Protein AF-A0AAP0QX97-F1 (afdb_monomer)

Structure (mmCIF, N/CA/C/O backbone):
data_AF-A0AAP0QX97-F1
#
_entry.id   AF-A0AAP0QX97-F1
#
loop_
_atom_site.group_PDB
_atom_site.id
_atom_site.type_symbol
_atom_site.label_atom_id
_atom_site.label_alt_id
_atom_site.label_comp_id
_atom_site.label_asym_id
_atom_site.label_entity_id
_atom_site.label_seq_id
_atom_site.pdbx_PDB_ins_code
_atom_site.Cartn_x
_atom_site.Cartn_y
_atom_site.Cartn_z
_atom_site.occupancy
_atom_site.B_iso_or_equiv
_atom_site.auth_seq_id
_atom_site.auth_comp_id
_atom_site.auth_asym_id
_atom_site.auth_atom_id
_atom_site.pdbx_PDB_model_num
ATOM 1 N N . MET A 1 1 ? -1.422 -2.776 13.496 1.00 77.94 1 MET A N 1
ATOM 2 C CA . MET A 1 1 ? -1.171 -1.885 12.350 1.00 77.94 1 MET A CA 1
ATOM 3 C C . MET A 1 1 ? 0.073 -2.269 11.550 1.00 77.94 1 MET A C 1
ATOM 5 O O . MET A 1 1 ? -0.100 -2.772 10.455 1.00 77.94 1 MET A O 1
ATOM 9 N N . LEU A 1 2 ? 1.299 -2.130 12.073 1.00 84.38 2 LEU A N 1
ATOM 10 C CA . LEU A 1 2 ? 2.512 -2.543 11.335 1.00 84.38 2 LEU A CA 1
ATOM 11 C C . LEU A 1 2 ? 2.489 -4.022 10.926 1.00 84.38 2 LEU A C 1
ATOM 13 O O . LEU A 1 2 ? 2.810 -4.343 9.792 1.00 84.38 2 LEU A O 1
ATOM 17 N N . ALA A 1 3 ? 2.007 -4.905 11.806 1.00 89.81 3 ALA A N 1
ATOM 18 C CA . ALA A 1 3 ? 1.824 -6.321 11.483 1.00 89.81 3 ALA A CA 1
ATOM 19 C C . ALA A 1 3 ? 0.894 -6.553 10.273 1.00 89.81 3 ALA A C 1
ATOM 21 O O . ALA A 1 3 ? 1.186 -7.403 9.438 1.00 89.81 3 ALA A O 1
ATOM 22 N N . LEU A 1 4 ? -0.181 -5.760 10.151 1.00 91.81 4 LEU A N 1
ATOM 23 C CA . LEU A 1 4 ? -1.089 -5.807 8.999 1.00 91.81 4 LEU A CA 1
ATOM 24 C C . LEU A 1 4 ? -0.334 -5.436 7.720 1.00 91.81 4 LEU A C 1
ATOM 26 O O . LEU A 1 4 ? -0.361 -6.175 6.743 1.00 91.81 4 LEU A O 1
ATOM 30 N N . ILE A 1 5 ? 0.383 -4.311 7.752 1.00 93.25 5 ILE A N 1
ATOM 31 C CA . ILE A 1 5 ? 1.137 -3.808 6.603 1.00 93.25 5 ILE A CA 1
ATOM 32 C C . ILE A 1 5 ? 2.251 -4.780 6.202 1.00 93.25 5 ILE A C 1
ATOM 34 O O . ILE A 1 5 ? 2.365 -5.102 5.029 1.00 93.25 5 ILE A O 1
ATOM 38 N N . HIS A 1 6 ? 3.015 -5.339 7.142 1.00 94.44 6 HIS A N 1
ATOM 39 C CA . HIS A 1 6 ? 4.033 -6.347 6.826 1.00 94.44 6 HIS A CA 1
ATOM 40 C C . HIS A 1 6 ? 3.437 -7.592 6.154 1.00 94.44 6 HIS A C 1
ATOM 42 O O . HIS A 1 6 ? 3.999 -8.090 5.180 1.00 94.44 6 HIS A O 1
ATOM 48 N N . GLY A 1 7 ? 2.278 -8.068 6.623 1.00 95.81 7 GLY A N 1
ATOM 49 C CA . GLY A 1 7 ? 1.572 -9.188 5.994 1.00 95.81 7 GLY A CA 1
ATOM 50 C C . GLY A 1 7 ? 1.021 -8.867 4.600 1.00 95.81 7 GLY A C 1
ATOM 51 O O . GLY A 1 7 ? 0.807 -9.770 3.793 1.00 95.81 7 GLY A O 1
ATOM 52 N N . LEU A 1 8 ? 0.778 -7.591 4.297 1.00 96.31 8 LEU A N 1
ATOM 53 C CA . LEU A 1 8 ? 0.417 -7.129 2.957 1.00 96.31 8 LEU A CA 1
ATOM 54 C C . LEU A 1 8 ? 1.640 -7.056 2.038 1.00 96.31 8 LEU A C 1
ATOM 56 O O . LEU A 1 8 ? 1.578 -7.520 0.900 1.00 96.31 8 LEU A O 1
ATOM 60 N N . ILE A 1 9 ? 2.754 -6.527 2.548 1.00 96.38 9 ILE A N 1
ATOM 61 C CA . ILE A 1 9 ? 4.025 -6.399 1.823 1.00 96.38 9 ILE A CA 1
ATOM 62 C C . ILE A 1 9 ? 4.569 -7.762 1.400 1.00 96.38 9 ILE A C 1
ATOM 64 O O . ILE A 1 9 ? 5.104 -7.877 0.307 1.00 96.38 9 ILE A O 1
ATOM 68 N N . SER A 1 10 ? 4.388 -8.809 2.207 1.00 96.88 10 SER A N 1
ATOM 69 C CA . SER A 1 10 ? 4.820 -10.160 1.832 1.00 96.88 10 SER A CA 1
ATOM 70 C C . SER A 1 10 ? 3.961 -10.818 0.746 1.00 96.88 10 SER A C 1
ATOM 72 O O . SER A 1 10 ? 4.380 -11.821 0.178 1.00 96.88 10 SER A O 1
ATOM 74 N N . ARG A 1 11 ? 2.764 -10.289 0.453 1.00 97.44 11 ARG A N 1
ATOM 75 C CA . ARG A 1 11 ? 1.821 -10.874 -0.517 1.00 97.44 11 ARG A CA 1
ATOM 76 C C . ARG A 1 11 ? 1.747 -10.103 -1.820 1.00 97.44 11 ARG A C 1
ATOM 78 O O . ARG A 1 11 ? 1.789 -10.714 -2.881 1.00 97.44 11 ARG A O 1
ATOM 85 N N . ALA A 1 12 ? 1.625 -8.779 -1.748 1.00 96.69 12 ALA A N 1
ATOM 86 C CA . ALA A 1 12 ? 1.395 -7.943 -2.922 1.00 96.69 12 ALA A CA 1
ATOM 87 C C . ALA A 1 12 ? 2.410 -8.140 -4.062 1.00 96.69 12 ALA A C 1
ATOM 89 O O . ALA A 1 12 ? 1.958 -8.218 -5.197 1.00 96.69 12 ALA A O 1
ATOM 90 N N . PRO A 1 13 ? 3.727 -8.314 -3.823 1.00 97.81 13 PRO A N 1
ATOM 91 C CA . PRO A 1 13 ? 4.699 -8.562 -4.892 1.00 97.81 13 PRO A CA 1
ATOM 92 C C . PRO A 1 13 ? 4.430 -9.807 -5.746 1.00 97.81 13 PRO A C 1
ATOM 94 O O . PRO A 1 13 ? 5.010 -9.937 -6.824 1.00 97.81 13 PRO A O 1
ATOM 97 N N . TYR A 1 14 ? 3.600 -10.728 -5.251 1.00 96.06 14 TYR A N 1
ATOM 98 C CA . TYR A 1 14 ? 3.329 -12.030 -5.853 1.00 96.06 14 TYR A CA 1
ATOM 99 C C . TYR A 1 14 ? 1.880 -12.178 -6.338 1.00 96.06 14 TYR A C 1
ATOM 101 O O . TYR A 1 14 ? 1.485 -13.271 -6.737 1.00 96.06 14 TYR A O 1
ATOM 109 N N . THR A 1 15 ? 1.070 -11.113 -6.294 1.00 93.88 15 THR A N 1
ATOM 110 C CA . THR A 1 15 ? -0.274 -11.116 -6.890 1.00 93.88 15 THR A CA 1
ATOM 111 C C . THR A 1 15 ? -0.224 -10.615 -8.333 1.00 93.88 15 THR A C 1
ATOM 113 O O . THR A 1 15 ? 0.576 -9.742 -8.661 1.00 93.88 15 THR A O 1
ATOM 116 N N . ASP A 1 16 ? -1.131 -11.098 -9.189 1.00 91.88 16 ASP A N 1
ATOM 117 C CA . ASP A 1 16 ? -1.209 -10.692 -10.608 1.00 91.88 16 ASP A CA 1
ATOM 118 C C . ASP A 1 16 ? -1.371 -9.175 -10.802 1.00 91.88 16 ASP A C 1
ATOM 120 O O . ASP A 1 16 ? -0.974 -8.597 -11.814 1.00 91.88 16 ASP A O 1
ATOM 124 N N . LEU A 1 17 ? -1.996 -8.518 -9.825 1.00 91.44 17 LEU A N 1
ATOM 125 C CA . LEU A 1 17 ? -2.297 -7.091 -9.850 1.00 91.44 17 LEU A CA 1
ATOM 126 C C . LEU A 1 17 ? -1.333 -6.26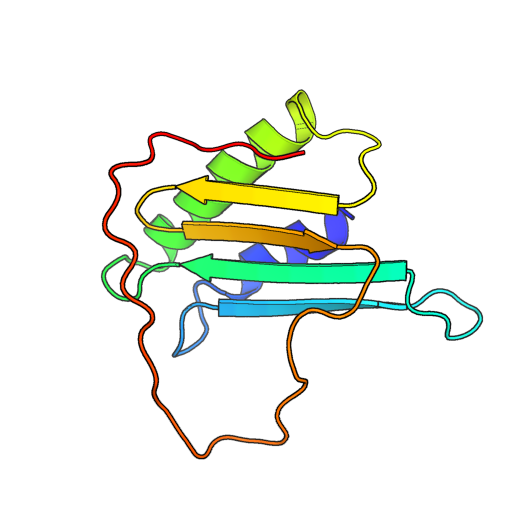1 -8.986 1.00 91.44 17 LEU A C 1
ATOM 128 O O . LEU A 1 17 ? -1.523 -5.052 -8.867 1.00 91.44 17 LEU A O 1
ATOM 132 N N . MET A 1 18 ? -0.319 -6.895 -8.390 1.00 94.75 18 MET A N 1
ATOM 133 C CA . MET A 1 18 ? 0.674 -6.285 -7.502 1.00 94.75 18 MET A CA 1
ATOM 134 C C . MET A 1 18 ? 0.079 -5.412 -6.384 1.00 94.75 18 MET A C 1
ATOM 136 O O . MET A 1 18 ? 0.640 -4.389 -5.984 1.00 94.75 18 MET A O 1
ATOM 140 N N . PHE A 1 19 ? -1.085 -5.811 -5.870 1.00 95.81 19 PHE A N 1
ATOM 141 C CA . PHE A 1 19 ? -1.762 -5.170 -4.746 1.00 95.81 19 PHE A CA 1
ATOM 142 C C . PHE A 1 19 ? -2.247 -6.217 -3.745 1.00 95.81 19 PHE A C 1
ATOM 144 O O . PHE A 1 19 ? -2.443 -7.388 -4.084 1.00 95.81 19 PHE A O 1
ATOM 151 N N . ALA A 1 20 ? -2.456 -5.781 -2.508 1.00 95.88 20 ALA A N 1
ATOM 152 C CA . ALA A 1 20 ? -3.115 -6.572 -1.484 1.00 95.88 20 ALA A CA 1
ATOM 153 C C . ALA A 1 20 ? -3.908 -5.661 -0.544 1.00 95.88 20 ALA A C 1
ATOM 155 O O . ALA A 1 20 ? -3.534 -4.510 -0.301 1.00 95.88 20 ALA A O 1
ATOM 156 N N . THR A 1 21 ? -4.986 -6.207 0.011 1.00 95.00 21 THR A N 1
ATOM 157 C CA . THR A 1 21 ? -5.780 -5.579 1.068 1.00 95.00 21 THR A CA 1
ATOM 158 C C . THR A 1 21 ? -6.004 -6.559 2.207 1.00 95.00 21 THR A C 1
ATOM 160 O O . THR A 1 21 ? -5.936 -7.778 2.018 1.00 95.00 21 THR A O 1
ATOM 163 N N . ASP A 1 22 ? -6.168 -6.014 3.408 1.00 93.50 22 ASP A N 1
ATOM 164 C CA . ASP A 1 22 ? -6.460 -6.777 4.616 1.00 93.50 22 ASP A CA 1
ATOM 165 C C . ASP A 1 22 ? -7.021 -5.843 5.693 1.00 93.50 22 ASP A C 1
ATOM 167 O O . ASP A 1 22 ? -6.945 -4.612 5.581 1.00 93.50 22 ASP A 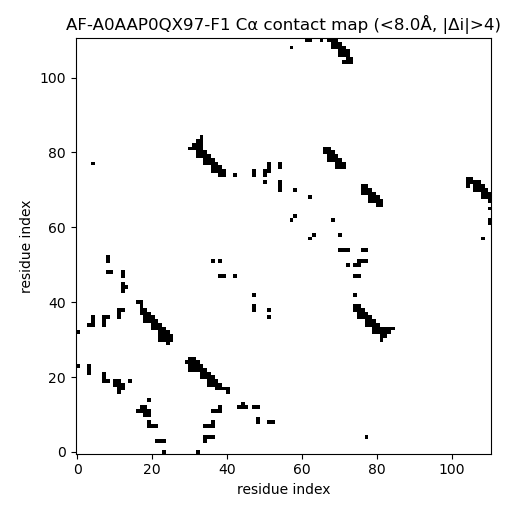O 1
ATOM 171 N N . GLU A 1 23 ? -7.579 -6.419 6.745 1.00 91.62 23 GLU A N 1
ATOM 172 C CA . GLU A 1 23 ? -8.261 -5.703 7.811 1.00 91.62 23 GLU A CA 1
ATOM 173 C C . GLU A 1 23 ? -7.933 -6.277 9.191 1.00 91.62 23 GLU A C 1
ATOM 175 O O . GLU A 1 23 ? -7.699 -7.468 9.374 1.00 91.62 23 GLU A O 1
ATOM 180 N N . ILE A 1 24 ? -7.927 -5.407 10.197 1.00 89.12 24 ILE A N 1
ATOM 181 C CA . ILE A 1 24 ? -7.795 -5.803 11.596 1.00 89.12 24 ILE A CA 1
ATOM 182 C C . ILE A 1 24 ? -9.201 -5.917 12.170 1.00 89.12 24 ILE A C 1
ATOM 184 O O . ILE A 1 24 ? -9.872 -4.907 12.390 1.00 89.12 24 ILE A O 1
ATOM 188 N N . VAL A 1 25 ? -9.620 -7.148 12.451 1.00 85.50 25 VAL A N 1
ATOM 189 C CA . VAL A 1 25 ? -10.856 -7.453 13.177 1.00 85.50 25 VAL A CA 1
ATOM 190 C C . VAL A 1 25 ? -10.498 -7.725 14.636 1.00 85.50 25 VAL A C 1
ATOM 192 O O . VAL A 1 25 ? -9.648 -8.565 14.928 1.00 85.50 25 VAL A O 1
ATOM 195 N N . GLY A 1 26 ? -11.101 -6.988 15.566 1.00 79.75 26 GLY A N 1
ATOM 196 C CA . GLY A 1 26 ? -10.910 -7.232 16.993 1.00 79.75 26 GLY A CA 1
ATOM 197 C C . GLY A 1 26 ? -11.758 -8.397 17.498 1.00 79.75 26 GLY A C 1
ATOM 198 O O . GLY A 1 26 ? -12.656 -8.884 16.820 1.00 79.75 26 GLY A O 1
ATOM 199 N N . VAL A 1 27 ? -11.494 -8.818 18.735 1.00 77.00 27 VAL A N 1
ATOM 200 C CA . VAL A 1 27 ? -12.056 -10.041 19.346 1.00 77.00 27 VAL A CA 1
ATOM 201 C C . VAL A 1 27 ? -13.593 -10.046 19.404 1.00 77.00 27 VAL A C 1
ATOM 203 O O . VAL A 1 27 ? -14.210 -11.103 19.379 1.00 77.00 27 VAL A O 1
ATOM 206 N N . ASN A 1 28 ? -14.213 -8.862 19.415 1.00 82.88 28 ASN A N 1
ATOM 207 C CA . ASN A 1 28 ? -15.670 -8.685 19.437 1.00 82.88 28 ASN A CA 1
ATOM 208 C C . ASN A 1 28 ? -16.302 -8.596 18.032 1.00 82.88 28 ASN A C 1
ATOM 210 O O . ASN A 1 28 ? -17.480 -8.280 17.918 1.00 82.88 28 ASN A O 1
ATOM 214 N N . GLY A 1 29 ? -15.527 -8.803 16.962 1.00 71.75 29 GLY A N 1
ATOM 215 C CA . GLY A 1 29 ? -15.995 -8.686 15.577 1.00 71.75 29 GLY A CA 1
ATOM 216 C C . GLY A 1 29 ? -15.996 -7.263 15.007 1.00 71.75 29 GLY A C 1
ATOM 217 O O . GLY A 1 29 ? -16.286 -7.083 13.829 1.00 71.75 29 GLY A O 1
ATOM 218 N N . ASN A 1 30 ? -15.637 -6.246 15.794 1.00 75.31 30 ASN A N 1
ATOM 219 C CA . ASN A 1 30 ? -15.477 -4.882 15.287 1.00 75.31 30 ASN A CA 1
ATOM 220 C C . ASN A 1 30 ? -14.220 -4.785 14.397 1.00 75.31 30 ASN A C 1
ATOM 222 O O . ASN A 1 30 ? -13.137 -5.181 14.831 1.00 75.31 30 ASN A O 1
ATOM 226 N N . GLN A 1 31 ? -14.330 -4.225 13.185 1.00 77.06 31 GLN A N 1
ATOM 227 C CA . GLN A 1 31 ? -13.151 -3.784 12.423 1.00 77.06 31 GLN A CA 1
ATOM 228 C C . GLN A 1 31 ? -12.542 -2.537 13.072 1.00 77.06 31 GLN A C 1
ATOM 230 O O . GLN A 1 31 ? -13.253 -1.594 13.415 1.00 77.06 31 GLN A O 1
ATOM 235 N N . TYR A 1 32 ? -11.215 -2.525 13.181 1.00 83.44 32 TYR A N 1
ATOM 236 C CA . TYR A 1 32 ? -10.438 -1.421 13.753 1.00 83.44 32 TYR A CA 1
ATOM 237 C C . TYR A 1 32 ? -9.372 -0.870 12.802 1.00 83.44 32 TYR A C 1
ATOM 239 O O . TYR A 1 32 ? -8.663 0.067 13.155 1.00 83.44 32 TYR A O 1
ATOM 247 N N . GLY A 1 33 ? -9.222 -1.446 11.611 1.00 90.31 33 GLY A N 1
ATOM 248 C CA . GLY A 1 33 ? -8.261 -0.944 10.642 1.00 90.31 33 GLY A CA 1
ATOM 249 C C . GLY A 1 33 ? -8.356 -1.651 9.307 1.00 90.31 33 GLY A C 1
ATOM 250 O O . GLY A 1 33 ? -8.600 -2.852 9.253 1.00 90.31 33 GLY A O 1
ATOM 251 N N . TYR A 1 34 ? -8.110 -0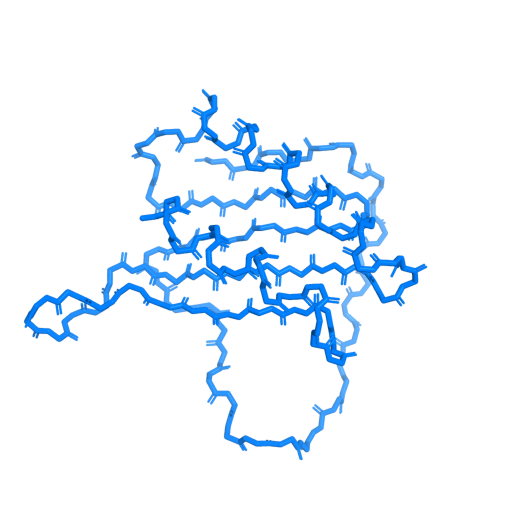.900 8.246 1.00 92.44 34 TYR A N 1
ATOM 252 C CA . TYR A 1 34 ? -8.089 -1.360 6.868 1.00 92.44 34 TYR A CA 1
ATOM 253 C C . TYR A 1 34 ? -6.734 -0.992 6.280 1.00 92.44 34 TYR A C 1
ATOM 255 O O . TYR A 1 34 ? -6.292 0.146 6.414 1.00 92.44 34 TYR A O 1
ATOM 263 N N . GLY A 1 35 ? -6.059 -1.949 5.652 1.00 93.88 35 GLY A N 1
ATOM 264 C CA . GLY A 1 35 ? -4.766 -1.762 5.007 1.00 93.88 35 GLY A CA 1
ATOM 265 C C . GLY A 1 35 ? -4.841 -2.062 3.517 1.00 93.88 35 GLY A C 1
ATOM 266 O O . GLY A 1 35 ? -5.500 -3.014 3.100 1.00 93.88 35 GLY A O 1
ATOM 267 N N . LEU A 1 36 ? -4.134 -1.259 2.728 1.00 94.88 36 LEU A N 1
ATOM 268 C CA . LEU A 1 36 ? -3.889 -1.480 1.309 1.00 94.88 36 LEU A CA 1
ATOM 269 C C . LEU A 1 36 ? -2.418 -1.207 1.007 1.00 94.88 36 LEU A C 1
ATOM 271 O O . LEU A 1 36 ? -1.872 -0.182 1.421 1.00 94.88 36 LEU A O 1
ATOM 275 N N . VAL A 1 37 ? -1.809 -2.095 0.228 1.00 96.38 37 VAL A N 1
ATOM 276 C CA . VAL A 1 37 ? -0.529 -1.845 -0.441 1.00 96.38 37 VAL A CA 1
ATOM 277 C C . VAL A 1 37 ? -0.700 -2.078 -1.932 1.00 96.38 37 VAL A C 1
ATOM 279 O O . VAL A 1 37 ? -1.468 -2.950 -2.347 1.00 96.38 37 VAL A O 1
ATOM 282 N N . GLN A 1 38 ? 0.020 -1.313 -2.738 1.00 97.00 38 GLN A N 1
ATOM 283 C CA . GLN A 1 38 ? 0.023 -1.487 -4.183 1.00 97.00 38 GLN A CA 1
ATOM 284 C C . GLN A 1 38 ? 1.371 -1.069 -4.750 1.00 97.00 38 GLN A C 1
ATOM 286 O O . GLN A 1 38 ? 1.932 -0.065 -4.315 1.00 97.00 38 GLN A O 1
ATOM 291 N N . CYS A 1 39 ? 1.849 -1.821 -5.731 1.00 97.00 39 CYS A N 1
ATOM 292 C CA . CYS A 1 39 ? 2.983 -1.481 -6.573 1.00 97.00 39 CYS A CA 1
ATOM 293 C C . CYS A 1 39 ? 2.518 -1.217 -8.008 1.00 97.00 39 CYS A C 1
ATOM 295 O O . CYS A 1 39 ? 1.467 -1.702 -8.437 1.00 97.00 39 CYS A O 1
ATOM 297 N N . SER A 1 40 ? 3.308 -0.456 -8.758 1.00 94.62 40 SER A N 1
ATOM 298 C CA . SER A 1 40 ? 3.161 -0.383 -10.209 1.00 94.62 40 SER A CA 1
ATOM 299 C C . SER A 1 40 ? 3.511 -1.742 -10.828 1.00 94.62 40 SER A C 1
ATOM 301 O O . SER A 1 40 ? 4.331 -2.481 -10.291 1.00 94.62 40 SER A O 1
ATOM 303 N N . ARG A 1 41 ? 2.859 -2.111 -11.935 1.00 95.00 41 ARG A N 1
ATOM 304 C CA . ARG A 1 41 ? 3.008 -3.450 -12.546 1.00 95.00 41 ARG A CA 1
ATOM 305 C C . ARG A 1 41 ? 4.237 -3.595 -13.450 1.00 95.00 41 ARG A C 1
ATOM 307 O O . ARG A 1 41 ? 4.457 -4.653 -14.026 1.00 95.00 41 ARG A O 1
ATOM 314 N N . ASP A 1 42 ? 5.005 -2.527 -13.605 1.00 95.06 42 ASP A N 1
ATOM 315 C CA . ASP A 1 42 ? 6.210 -2.428 -14.428 1.00 95.06 42 ASP A CA 1
ATOM 316 C C . ASP A 1 42 ? 7.508 -2.716 -13.649 1.00 95.06 42 ASP A C 1
ATOM 318 O O . ASP A 1 42 ? 8.590 -2.678 -14.232 1.00 95.06 42 ASP A O 1
ATOM 322 N N . ILE A 1 43 ? 7.422 -3.037 -12.351 1.00 96.00 43 ILE A N 1
ATOM 323 C CA . ILE A 1 43 ? 8.576 -3.388 -11.507 1.00 96.00 43 ILE A CA 1
ATOM 324 C C . ILE A 1 43 ? 8.571 -4.872 -11.115 1.00 96.00 43 ILE A C 1
ATOM 326 O O . ILE A 1 43 ? 7.538 -5.536 -11.124 1.00 96.00 43 ILE A O 1
ATOM 330 N N . SER A 1 44 ? 9.736 -5.402 -10.732 1.00 97.94 44 SER A N 1
ATOM 331 C CA . SER A 1 44 ? 9.854 -6.779 -10.233 1.00 97.94 44 SER A CA 1
ATOM 332 C C . SER A 1 44 ? 9.250 -6.947 -8.834 1.00 97.94 44 SER A C 1
ATOM 334 O O . SER A 1 44 ? 9.095 -5.977 -8.088 1.00 97.94 44 SER A O 1
ATOM 336 N N . SER A 1 45 ? 8.981 -8.192 -8.428 1.00 97.62 45 SER A N 1
ATOM 337 C CA . SER A 1 45 ? 8.551 -8.514 -7.059 1.00 97.62 45 SER A CA 1
ATOM 338 C C . SER A 1 45 ? 9.547 -8.012 -6.002 1.00 97.62 45 SER A C 1
ATOM 340 O O . SER A 1 45 ? 9.145 -7.460 -4.977 1.00 97.62 45 SER A O 1
ATOM 342 N N . ASP A 1 46 ? 10.849 -8.113 -6.274 1.00 97.81 46 ASP A N 1
ATOM 343 C CA . ASP A 1 46 ? 11.886 -7.573 -5.387 1.00 97.81 46 ASP A CA 1
ATOM 344 C C . ASP A 1 46 ? 11.858 -6.042 -5.356 1.00 97.81 46 ASP A C 1
ATOM 346 O O . ASP A 1 46 ? 11.934 -5.436 -4.287 1.00 97.81 46 ASP A O 1
ATOM 350 N N . GLY A 1 47 ? 11.678 -5.398 -6.515 1.00 97.56 47 GLY A N 1
ATOM 351 C CA . GLY A 1 47 ? 11.499 -3.949 -6.606 1.00 97.56 47 GLY A CA 1
ATOM 352 C C . GLY A 1 47 ? 10.290 -3.468 -5.800 1.00 97.56 47 GLY A C 1
ATOM 353 O O . GLY A 1 47 ? 10.384 -2.483 -5.068 1.00 97.56 47 GLY A O 1
ATOM 354 N N . CYS A 1 48 ? 9.181 -4.204 -5.867 1.00 97.56 48 CYS A N 1
ATOM 355 C CA . CYS A 1 48 ? 7.974 -3.933 -5.094 1.00 97.56 48 CYS A CA 1
ATOM 356 C C . CYS A 1 48 ? 8.211 -4.090 -3.587 1.00 97.56 48 CYS A C 1
ATOM 358 O O . CYS A 1 48 ? 7.880 -3.189 -2.814 1.00 97.56 48 CYS A O 1
ATOM 360 N N . SER A 1 49 ? 8.855 -5.186 -3.177 1.00 97.12 49 SER A N 1
ATOM 361 C CA . SER A 1 49 ? 9.192 -5.453 -1.772 1.00 97.12 49 SER A CA 1
ATOM 362 C C . SER A 1 49 ? 10.085 -4.356 -1.192 1.00 97.12 49 SER A C 1
ATOM 364 O O . SER A 1 49 ? 9.819 -3.847 -0.103 1.00 97.12 49 SER A O 1
ATOM 366 N N . ASN A 1 50 ? 11.098 -3.930 -1.951 1.00 96.62 50 ASN A N 1
ATOM 367 C CA . ASN A 1 50 ? 12.010 -2.859 -1.557 1.00 96.62 50 ASN A CA 1
ATOM 368 C C . ASN A 1 50 ? 11.301 -1.503 -1.462 1.00 96.62 50 ASN A C 1
ATOM 370 O O . ASN A 1 50 ? 11.494 -0.780 -0.486 1.00 96.62 50 ASN A O 1
ATOM 374 N N . CYS A 1 51 ? 10.455 -1.168 -2.440 1.00 95.56 51 CYS A N 1
ATOM 375 C CA . CYS A 1 51 ? 9.705 0.086 -2.440 1.00 95.56 51 CYS A CA 1
ATOM 376 C C . CYS A 1 51 ? 8.779 0.177 -1.216 1.00 95.56 51 CYS A C 1
ATOM 378 O O . CYS A 1 51 ? 8.842 1.140 -0.450 1.00 95.56 51 CYS A O 1
ATOM 380 N N . LEU A 1 52 ? 7.966 -0.858 -0.979 1.00 95.75 52 LEU A N 1
ATOM 381 C CA . LEU A 1 52 ? 7.039 -0.894 0.153 1.00 95.75 52 LEU A CA 1
ATOM 382 C C . LEU A 1 52 ? 7.769 -0.956 1.507 1.00 95.75 52 LEU A C 1
ATOM 384 O O . LEU A 1 52 ? 7.336 -0.329 2.478 1.00 95.75 52 LEU A O 1
ATOM 388 N N . GLY A 1 53 ? 8.892 -1.677 1.581 1.00 94.69 53 GLY A N 1
ATOM 389 C CA . GLY A 1 53 ? 9.751 -1.711 2.765 1.00 94.69 53 GLY A CA 1
ATOM 390 C C . GLY A 1 53 ? 10.314 -0.330 3.114 1.00 94.69 53 GLY A C 1
ATOM 391 O O . GLY A 1 53 ? 10.264 0.076 4.274 1.00 94.69 53 GLY A O 1
ATOM 392 N N . GLY A 1 54 ? 10.755 0.432 2.107 1.00 92.25 54 GLY A N 1
ATOM 393 C CA . GLY A 1 54 ? 11.210 1.814 2.275 1.00 92.25 54 GLY A CA 1
ATOM 394 C C . GLY A 1 54 ? 10.136 2.719 2.881 1.00 92.25 54 GLY A C 1
ATOM 395 O O . GLY A 1 54 ? 10.384 3.372 3.892 1.00 92.25 54 GLY A O 1
ATOM 396 N N . LEU A 1 55 ? 8.914 2.678 2.339 1.00 91.19 55 LEU A N 1
ATOM 397 C CA . LEU A 1 55 ? 7.787 3.455 2.869 1.00 91.19 55 LEU A CA 1
ATOM 398 C C . LEU A 1 55 ? 7.413 3.056 4.309 1.00 91.19 55 LEU A C 1
ATOM 400 O O . LEU A 1 55 ? 6.983 3.893 5.102 1.00 91.19 55 LEU A O 1
ATOM 404 N N . THR A 1 56 ? 7.589 1.782 4.669 1.00 90.19 56 THR A N 1
ATOM 405 C CA . THR A 1 56 ? 7.306 1.288 6.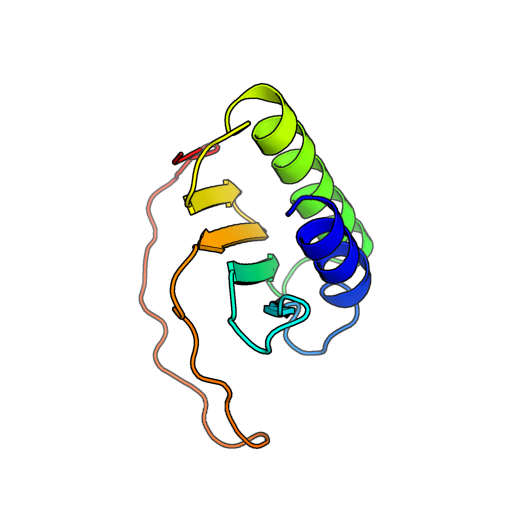027 1.00 90.19 56 THR A CA 1
ATOM 406 C C . THR A 1 56 ? 8.258 1.875 7.067 1.00 90.19 56 THR A C 1
ATOM 408 O O . THR A 1 56 ? 7.816 2.208 8.168 1.00 90.19 56 THR A O 1
ATOM 411 N N . ASN A 1 57 ? 9.530 2.080 6.715 1.00 87.31 57 ASN A N 1
ATOM 412 C CA . ASN A 1 57 ? 10.481 2.763 7.593 1.00 87.31 57 ASN A CA 1
ATOM 413 C C . ASN A 1 57 ? 10.019 4.199 7.892 1.00 87.31 57 ASN A C 1
ATOM 415 O O . ASN A 1 57 ? 9.950 4.583 9.061 1.00 87.31 57 ASN A O 1
ATOM 419 N N . ASP A 1 58 ? 9.587 4.949 6.875 1.00 84.38 58 ASP A N 1
ATOM 420 C CA . ASP A 1 58 ? 9.067 6.312 7.050 1.00 84.38 58 ASP A CA 1
ATOM 421 C C . ASP A 1 58 ? 7.828 6.332 7.963 1.00 84.38 58 ASP A C 1
ATOM 423 O O . ASP A 1 58 ? 7.737 7.138 8.891 1.00 84.38 58 ASP A O 1
ATOM 427 N N . ILE A 1 59 ? 6.898 5.389 7.785 1.00 83.88 59 ILE A N 1
ATOM 428 C CA . ILE A 1 59 ? 5.720 5.248 8.658 1.00 83.88 59 ILE A CA 1
ATOM 429 C C . ILE A 1 59 ? 6.133 5.052 10.120 1.00 83.88 59 ILE A C 1
ATOM 431 O O . ILE A 1 59 ? 5.567 5.693 11.011 1.00 83.88 59 ILE A O 1
ATOM 435 N N . THR A 1 60 ? 7.107 4.172 10.383 1.00 82.19 60 THR A N 1
ATOM 436 C CA . THR A 1 60 ? 7.572 3.911 11.753 1.00 82.19 60 THR A CA 1
ATOM 437 C C . THR A 1 60 ? 8.251 5.111 12.394 1.00 82.19 60 THR A C 1
ATOM 439 O O . THR A 1 60 ? 8.239 5.203 13.616 1.00 82.19 60 THR A O 1
ATOM 442 N N . VAL A 1 61 ? 8.807 6.033 11.610 1.00 83.00 61 VAL A N 1
ATOM 443 C CA . VAL A 1 61 ? 9.465 7.238 12.126 1.00 83.00 61 VAL A CA 1
ATOM 444 C C . VAL A 1 61 ? 8.462 8.375 12.323 1.00 83.00 61 VAL A C 1
ATOM 446 O O . VAL A 1 61 ? 8.505 9.056 13.345 1.00 83.00 61 VAL A O 1
ATOM 449 N N . TYR A 1 62 ? 7.538 8.572 11.381 1.00 82.38 62 TYR A N 1
ATOM 450 C CA . TYR A 1 62 ? 6.754 9.807 11.305 1.00 82.38 62 TYR A CA 1
ATOM 451 C C . TYR A 1 62 ? 5.256 9.656 11.604 1.00 82.38 62 TYR A C 1
ATOM 453 O O . TYR A 1 62 ? 4.624 10.619 12.038 1.00 82.38 62 TYR A O 1
ATOM 461 N N . CYS A 1 63 ? 4.670 8.471 11.405 1.00 82.50 63 CYS A N 1
ATOM 462 C CA . CYS A 1 63 ? 3.222 8.256 11.536 1.00 82.50 63 CYS A CA 1
ATOM 463 C C . CYS A 1 63 ? 2.822 7.426 12.770 1.00 82.50 63 CYS A C 1
ATOM 465 O O . CYS A 1 63 ? 1.696 6.921 12.839 1.00 82.50 63 CYS A O 1
ATOM 467 N N . GLN A 1 64 ? 3.706 7.269 13.762 1.00 79.38 64 GLN A N 1
ATOM 468 C CA . GLN A 1 64 ? 3.367 6.543 14.991 1.00 79.38 64 GLN A CA 1
ATOM 469 C C . GLN A 1 64 ? 2.168 7.180 15.712 1.00 79.38 64 GLN A C 1
ATOM 471 O O . GLN A 1 64 ? 2.081 8.396 15.863 1.00 79.38 64 GLN A O 1
ATOM 476 N N . GLY A 1 65 ? 1.231 6.343 16.166 1.00 79.81 65 GLY A N 1
ATOM 477 C CA . GLY A 1 65 ? 0.048 6.773 16.923 1.00 79.81 65 GLY A CA 1
ATOM 478 C C . GLY A 1 65 ? -1.052 7.458 16.101 1.00 79.81 65 GLY A C 1
ATOM 479 O O . GLY A 1 65 ? -2.086 7.820 16.659 1.00 79.81 65 GLY A O 1
ATOM 480 N N . ARG A 1 66 ? -0.866 7.629 14.787 1.00 83.75 66 ARG A N 1
ATOM 481 C CA . ARG A 1 66 ? -1.871 8.208 13.884 1.00 83.75 66 ARG A CA 1
ATOM 482 C C . ARG A 1 66 ? -2.953 7.178 13.548 1.00 83.75 66 ARG A C 1
ATOM 484 O O . ARG A 1 66 ? -2.661 5.999 13.369 1.00 83.75 66 ARG A O 1
ATOM 491 N N . ARG A 1 67 ? -4.202 7.644 13.446 1.00 82.69 67 ARG A N 1
ATOM 492 C CA . ARG A 1 67 ? -5.407 6.814 13.224 1.00 82.69 67 ARG A CA 1
ATOM 493 C C . ARG A 1 67 ? -5.685 6.497 11.749 1.00 82.69 67 ARG A C 1
ATOM 495 O O . ARG A 1 67 ? -6.518 5.658 11.432 1.00 82.69 67 ARG A O 1
ATOM 502 N N . GLY A 1 68 ? -4.974 7.157 10.846 1.00 86.75 68 GLY A N 1
ATOM 503 C CA . GLY A 1 68 ? -5.035 6.948 9.406 1.00 86.75 68 GLY A CA 1
ATOM 504 C C . GLY A 1 68 ? -3.832 7.620 8.763 1.00 86.75 68 GLY A C 1
ATOM 505 O O . GLY A 1 68 ? -3.345 8.627 9.282 1.00 86.75 68 GLY A O 1
ATOM 506 N N . TRP A 1 69 ? -3.317 7.033 7.690 1.00 89.94 69 TRP A N 1
ATOM 507 C CA . TRP A 1 69 ? -2.252 7.628 6.895 1.00 89.94 69 TRP A CA 1
ATOM 508 C C . TRP A 1 69 ? -2.164 7.009 5.505 1.00 89.94 69 TRP A C 1
ATOM 510 O O . TRP A 1 69 ? -2.633 5.902 5.227 1.00 89.94 69 TRP A O 1
ATOM 520 N N . HIS A 1 70 ? -1.507 7.740 4.619 1.00 90.69 70 HIS A N 1
ATOM 521 C CA . HIS A 1 70 ? -1.215 7.335 3.263 1.00 90.69 70 HIS A CA 1
ATOM 522 C C . HIS A 1 70 ? 0.162 7.857 2.867 1.00 90.69 70 HIS A C 1
ATOM 524 O O . HIS A 1 70 ? 0.449 9.046 2.994 1.00 90.69 70 HIS A O 1
ATOM 530 N N . ILE A 1 71 ? 1.005 6.963 2.363 1.00 89.75 71 ILE A N 1
ATOM 531 C CA . ILE A 1 71 ? 2.335 7.300 1.873 1.00 89.75 71 ILE A CA 1
ATOM 532 C C . ILE A 1 71 ? 2.509 6.799 0.439 1.00 89.75 71 ILE A C 1
ATOM 534 O O . ILE A 1 71 ? 2.085 5.690 0.094 1.00 89.75 71 ILE A O 1
ATOM 538 N N . LEU A 1 72 ? 3.097 7.653 -0.396 1.00 89.56 72 LEU A N 1
ATOM 539 C CA . LEU A 1 72 ? 3.282 7.450 -1.831 1.00 89.56 72 LEU A CA 1
ATOM 540 C C . LEU A 1 72 ? 4.767 7.486 -2.193 1.00 89.56 72 LEU A C 1
ATOM 542 O O . LEU A 1 72 ? 5.477 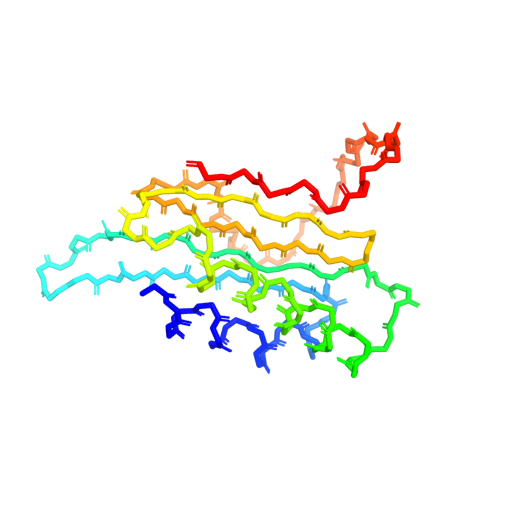8.400 -1.783 1.00 89.56 72 LEU A O 1
ATOM 546 N N . ALA A 1 73 ? 5.187 6.552 -3.039 1.00 89.75 73 ALA A N 1
ATOM 547 C CA . ALA A 1 73 ? 6.403 6.604 -3.841 1.00 89.75 73 ALA A CA 1
ATOM 548 C C . ALA A 1 73 ? 6.028 6.427 -5.327 1.00 89.75 73 ALA A C 1
ATOM 550 O O . ALA A 1 73 ? 4.919 5.973 -5.623 1.00 89.75 73 ALA A O 1
ATOM 551 N N . PRO A 1 74 ? 6.931 6.727 -6.280 1.00 90.50 74 PRO A N 1
ATOM 552 C CA . PRO A 1 74 ? 6.628 6.610 -7.709 1.00 90.50 74 PRO A CA 1
ATOM 553 C C . PRO A 1 74 ? 6.102 5.234 -8.140 1.00 90.50 74 PRO A C 1
ATOM 555 O O . PRO A 1 74 ? 5.255 5.154 -9.024 1.00 90.50 74 PRO A O 1
ATOM 558 N N . SER A 1 75 ? 6.584 4.160 -7.507 1.00 93.88 75 SER A N 1
ATOM 559 C CA . SER A 1 75 ? 6.257 2.785 -7.902 1.00 93.88 75 SER A CA 1
ATOM 560 C C . SER A 1 75 ? 5.485 1.994 -6.849 1.00 93.88 75 SER A C 1
ATOM 562 O O . SER A 1 75 ? 5.232 0.810 -7.059 1.00 93.88 75 SER A O 1
ATOM 564 N N . CYS A 1 76 ? 5.129 2.593 -5.708 1.00 95.56 76 CYS A N 1
ATOM 565 C CA . CYS A 1 76 ? 4.339 1.909 -4.691 1.00 95.56 76 CYS A CA 1
ATOM 566 C C . CYS A 1 76 ? 3.640 2.866 -3.722 1.00 95.56 76 CYS A C 1
ATOM 568 O O . CYS A 1 76 ? 4.013 4.028 -3.574 1.00 95.56 76 CYS A O 1
ATOM 570 N N . ARG A 1 77 ? 2.623 2.362 -3.023 1.00 94.75 77 ARG A N 1
ATOM 571 C CA . ARG A 1 77 ? 1.879 3.107 -2.007 1.00 94.75 77 ARG A CA 1
ATOM 572 C C . ARG A 1 77 ? 1.418 2.216 -0.870 1.00 94.75 77 ARG A C 1
ATOM 574 O O . ARG A 1 77 ? 1.137 1.034 -1.077 1.00 94.75 77 ARG A O 1
ATOM 581 N N . ILE A 1 78 ? 1.256 2.818 0.303 1.00 94.56 78 ILE A N 1
ATOM 582 C CA . ILE A 1 78 ? 0.648 2.176 1.470 1.00 94.56 78 ILE A CA 1
AT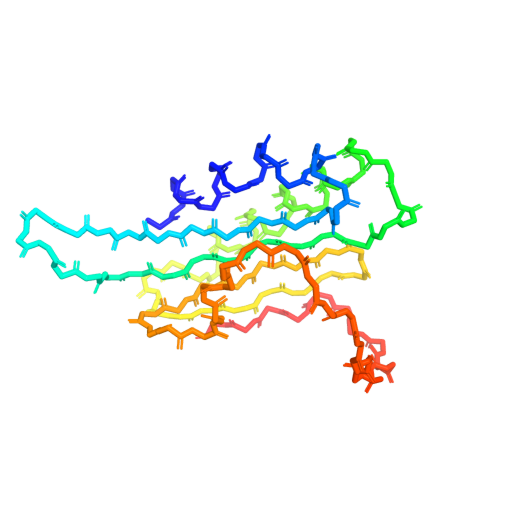OM 583 C C . ILE A 1 78 ? -0.422 3.103 2.028 1.00 94.56 78 ILE A C 1
ATOM 585 O O . ILE A 1 78 ? -0.162 4.284 2.257 1.00 94.56 78 ILE A O 1
ATOM 589 N N . ARG A 1 79 ? -1.620 2.572 2.264 1.00 94.00 79 ARG A N 1
ATOM 590 C CA . ARG A 1 79 ? -2.720 3.295 2.902 1.00 94.00 79 ARG A CA 1
ATOM 591 C C . ARG A 1 79 ? -3.278 2.490 4.065 1.00 94.00 79 ARG A C 1
ATOM 593 O O . ARG A 1 79 ? -3.563 1.303 3.913 1.00 94.00 79 ARG A O 1
ATOM 600 N N . TYR A 1 80 ? -3.465 3.159 5.194 1.00 92.62 80 TYR A N 1
ATOM 601 C CA . TYR A 1 80 ? -4.173 2.632 6.346 1.00 92.62 80 TYR A CA 1
ATOM 602 C C . TYR A 1 80 ? -5.230 3.618 6.821 1.00 92.62 80 TYR A C 1
ATOM 604 O O . TYR A 1 80 ? -4.955 4.808 6.935 1.00 92.62 80 TYR A O 1
ATOM 612 N N . GLU A 1 81 ? -6.413 3.116 7.151 1.00 91.06 81 GLU A N 1
ATOM 613 C CA . GLU A 1 81 ? -7.508 3.914 7.700 1.00 91.06 81 GLU A CA 1
ATOM 614 C C . GLU A 1 81 ? -8.266 3.110 8.766 1.00 91.06 81 GLU A C 1
ATOM 616 O O . GLU A 1 81 ? -8.344 1.883 8.692 1.00 91.06 81 GLU A O 1
ATOM 621 N N . GLU A 1 82 ? -8.887 3.792 9.730 1.00 89.00 82 GLU A N 1
ATOM 622 C CA . GLU A 1 82 ? -9.837 3.192 10.689 1.00 89.00 82 GLU A CA 1
ATOM 623 C C . GLU A 1 82 ? -11.251 2.989 10.094 1.00 89.00 82 GLU A C 1
ATOM 625 O O . GLU A 1 82 ? -12.135 2.454 10.761 1.00 89.00 82 GLU A O 1
ATOM 630 N N . TYR A 1 83 ? -11.476 3.380 8.834 1.00 86.31 83 TYR A N 1
ATOM 631 C CA . TYR A 1 83 ? -12.743 3.227 8.112 1.00 86.31 83 TYR A CA 1
ATOM 632 C C . TYR A 1 83 ? -12.546 2.467 6.789 1.00 86.31 83 TYR A C 1
ATOM 634 O O . TYR A 1 83 ? -11.462 2.529 6.202 1.00 86.31 83 TYR A O 1
ATOM 642 N N . PRO A 1 84 ? -13.571 1.751 6.291 1.00 86.06 84 PRO A N 1
ATOM 643 C CA . PRO A 1 84 ? -13.475 1.047 5.018 1.00 86.06 84 PRO A CA 1
ATOM 644 C C . PRO A 1 84 ? -13.318 2.042 3.862 1.00 86.06 84 PRO A C 1
ATOM 646 O O .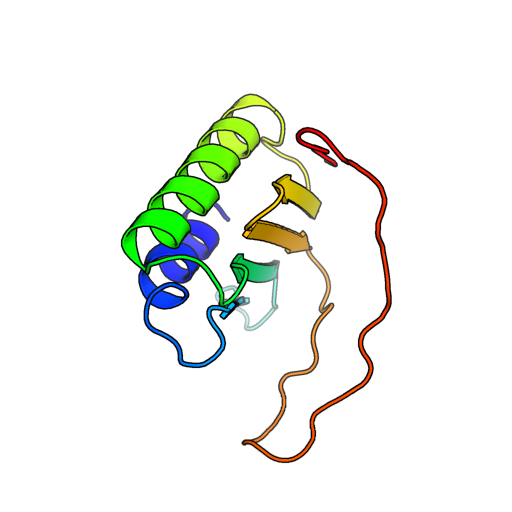 PRO A 1 84 ? -14.085 2.997 3.746 1.00 86.06 84 PRO A O 1
ATOM 649 N N . PHE A 1 85 ? -12.336 1.808 2.990 1.00 87.81 85 PHE A N 1
ATOM 650 C CA . PHE A 1 85 ? -12.039 2.678 1.840 1.00 87.81 85 PHE A CA 1
ATOM 651 C C . PHE A 1 85 ? -11.846 1.920 0.520 1.00 87.81 85 PHE A C 1
ATOM 653 O O . PHE A 1 85 ? -11.530 2.526 -0.503 1.00 87.81 85 PHE A O 1
ATOM 660 N N . TYR A 1 86 ? -12.014 0.600 0.542 1.00 83.94 86 TYR A N 1
ATOM 661 C CA . TYR A 1 86 ? -12.029 -0.259 -0.632 1.00 83.94 86 TYR A CA 1
ATOM 662 C C . TYR A 1 86 ? -13.251 -1.171 -0.554 1.00 83.94 86 TYR A C 1
ATOM 664 O O . TYR A 1 86 ? -13.658 -1.600 0.527 1.00 83.94 86 TYR A O 1
ATOM 672 N N . GLU A 1 87 ? -13.843 -1.468 -1.705 1.00 79.12 87 GLU A N 1
ATOM 673 C CA . GLU A 1 87 ? -14.907 -2.460 -1.782 1.00 79.12 87 GLU A CA 1
ATOM 674 C C . GLU A 1 87 ? -14.298 -3.864 -1.720 1.00 79.12 87 GLU A C 1
ATOM 676 O O . GLU A 1 87 ? -13.318 -4.169 -2.405 1.00 79.12 87 GLU A O 1
ATOM 681 N N . LYS A 1 88 ? -14.891 -4.748 -0.913 1.00 63.41 88 LYS A N 1
ATOM 682 C CA . LYS A 1 88 ? -14.597 -6.182 -0.969 1.00 63.41 88 LYS A CA 1
ATOM 683 C C . LYS A 1 88 ? -15.288 -6.748 -2.205 1.00 63.41 88 LYS A C 1
ATOM 685 O O . LYS A 1 88 ? -16.431 -7.186 -2.125 1.00 63.41 88 LYS A O 1
ATOM 690 N N . SER A 1 89 ? -14.634 -6.676 -3.359 1.00 53.19 89 SER A N 1
ATOM 691 C CA . SER A 1 89 ? -15.213 -7.229 -4.584 1.00 53.19 89 SER A CA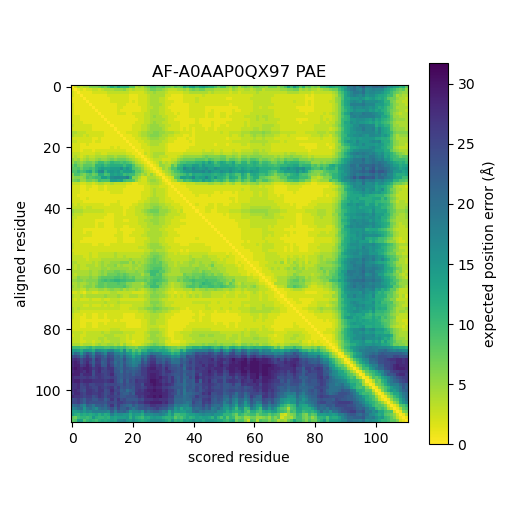 1
ATOM 692 C C . SER A 1 89 ? -15.338 -8.760 -4.480 1.00 53.19 89 SER A C 1
ATOM 694 O O . SER A 1 89 ? -14.344 -9.426 -4.171 1.00 53.19 89 SER A O 1
ATOM 696 N N . PRO A 1 90 ? -16.516 -9.354 -4.741 1.00 41.50 90 PRO A N 1
ATOM 697 C CA . PRO A 1 90 ? -16.642 -10.794 -4.913 1.00 41.50 90 PRO A CA 1
ATOM 698 C C . PRO A 1 90 ? -16.190 -11.203 -6.329 1.00 41.50 90 PRO A C 1
ATOM 700 O O . PRO A 1 90 ? -16.977 -11.133 -7.263 1.00 41.50 90 PRO A O 1
ATOM 703 N N . ALA A 1 91 ? -14.945 -11.687 -6.464 1.00 39.69 91 ALA A N 1
ATOM 704 C CA . ALA A 1 91 ? -14.373 -12.342 -7.660 1.00 39.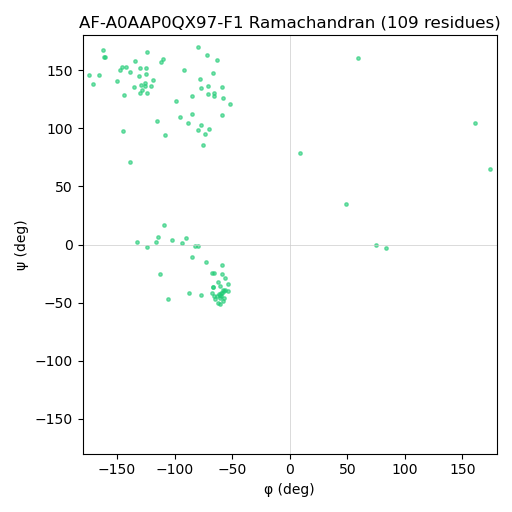69 91 ALA A CA 1
ATOM 705 C C . ALA A 1 91 ? -14.350 -11.497 -8.974 1.00 39.69 91 ALA A C 1
ATOM 707 O O . ALA A 1 91 ? -14.994 -10.456 -9.084 1.00 39.69 91 ALA A O 1
ATOM 708 N N . PRO A 1 92 ? -13.512 -11.853 -9.970 1.00 46.78 92 PRO A N 1
ATOM 709 C CA . PRO A 1 92 ? -12.989 -10.889 -10.933 1.00 46.78 92 PRO A CA 1
ATOM 710 C C . PRO A 1 92 ? -13.955 -10.651 -12.095 1.00 46.78 92 PRO A C 1
ATOM 712 O O . PRO A 1 92 ? -14.363 -11.581 -12.787 1.00 46.78 92 PRO A O 1
ATOM 715 N N . GLY A 1 93 ? -14.266 -9.382 -12.361 1.00 50.28 93 GLY A N 1
ATOM 716 C CA . GLY A 1 93 ? -15.060 -9.023 -13.529 1.00 50.28 93 GLY A CA 1
ATOM 717 C C . GLY A 1 93 ? -15.456 -7.556 -13.605 1.00 50.28 93 GLY A C 1
ATOM 718 O O . GLY A 1 93 ? -16.649 -7.273 -13.546 1.00 50.28 93 GLY A O 1
ATOM 719 N N . ARG A 1 94 ? -14.461 -6.662 -13.746 1.00 42.47 94 ARG A N 1
ATOM 720 C CA . ARG A 1 94 ? -14.466 -5.397 -14.525 1.00 42.47 94 ARG A CA 1
ATOM 721 C C . ARG A 1 94 ? -13.344 -4.463 -14.043 1.00 42.47 94 ARG A C 1
ATOM 723 O O . ARG A 1 94 ? -13.456 -3.832 -12.998 1.00 42.47 94 ARG A O 1
ATOM 730 N N . ALA A 1 95 ? -12.278 -4.372 -14.836 1.00 45.53 95 ALA A N 1
ATOM 731 C CA . ALA A 1 95 ? -11.581 -3.101 -15.039 1.00 45.53 95 ALA A CA 1
ATOM 732 C C . ALA A 1 95 ? -12.599 -2.136 -15.714 1.00 45.53 95 ALA A C 1
ATOM 734 O O . ALA A 1 95 ? -13.608 -2.598 -16.247 1.00 45.53 95 ALA A O 1
ATOM 735 N N . ASP A 1 96 ? -12.524 -0.809 -15.704 1.00 45.00 96 ASP A N 1
ATOM 736 C CA . ASP A 1 96 ? -11.425 0.133 -15.555 1.00 45.00 96 ASP A CA 1
ATOM 737 C C . ASP A 1 96 ? -12.068 1.528 -15.397 1.00 45.00 96 ASP A C 1
ATOM 739 O O . ASP A 1 96 ? -13.012 1.856 -16.114 1.00 45.00 96 ASP A O 1
ATOM 743 N N . LYS A 1 97 ? -11.553 2.361 -14.485 1.00 36.25 97 LYS A N 1
ATOM 744 C CA . LYS A 1 97 ? -11.400 3.810 -14.700 1.00 36.25 97 LYS A CA 1
ATOM 745 C C . LYS A 1 97 ? -10.127 4.250 -13.995 1.00 36.25 97 LYS A C 1
ATOM 747 O O . LYS A 1 97 ? -10.089 4.438 -12.782 1.00 36.25 97 LYS A O 1
ATOM 752 N N . GLU A 1 98 ? -9.080 4.347 -14.795 1.00 37.84 98 GLU A N 1
ATOM 753 C CA . GLU A 1 98 ? -7.833 5.022 -14.479 1.00 37.84 98 GLU A CA 1
ATOM 754 C C . GLU A 1 98 ? -8.150 6.491 -14.159 1.00 37.84 98 GLU A C 1
ATOM 756 O O . GLU A 1 98 ? -8.624 7.239 -15.014 1.00 37.84 98 GLU A O 1
ATOM 761 N N . VAL A 1 99 ? -7.980 6.887 -12.895 1.00 40.75 99 VAL A N 1
ATOM 762 C CA . VAL A 1 99 ? -7.948 8.304 -12.525 1.00 40.75 99 VAL A CA 1
ATOM 763 C C . VAL A 1 99 ? -6.502 8.739 -12.652 1.00 40.75 99 VAL A C 1
ATOM 765 O O . VAL A 1 99 ? -5.663 8.401 -11.818 1.00 40.75 99 VAL A O 1
ATOM 768 N N . ASP A 1 100 ? -6.246 9.464 -13.731 1.00 36.75 100 ASP A N 1
ATOM 769 C CA . ASP A 1 100 ? -5.008 10.176 -13.991 1.00 36.75 100 ASP A CA 1
ATOM 770 C C . ASP A 1 100 ? -4.643 11.065 -12.787 1.00 36.75 100 ASP A C 1
ATOM 772 O O . ASP A 1 100 ? -5.406 11.941 -12.369 1.00 36.75 100 ASP A O 1
ATOM 776 N N . MET A 1 101 ? -3.471 10.815 -12.208 1.00 30.59 101 MET A N 1
ATOM 777 C CA . MET A 1 101 ? -2.794 11.758 -11.325 1.00 30.59 101 MET A CA 1
ATOM 778 C C . MET A 1 101 ? -1.303 11.754 -11.640 1.00 30.59 101 MET A C 1
ATOM 780 O O . MET A 1 101 ? -0.475 11.324 -10.837 1.00 30.59 101 MET A O 1
ATOM 784 N N . ILE A 1 102 ? -0.932 12.306 -12.793 1.00 44.06 102 ILE A N 1
ATOM 785 C CA . ILE A 1 102 ? 0.430 12.813 -12.955 1.00 44.06 102 ILE A CA 1
ATOM 786 C C . ILE A 1 102 ? 0.557 14.122 -12.160 1.00 44.06 102 ILE A C 1
ATOM 788 O O . ILE A 1 102 ? 0.271 15.219 -12.641 1.00 44.06 102 ILE A O 1
ATOM 792 N N . LYS A 1 103 ? 1.048 14.009 -10.922 1.00 38.25 103 LYS A N 1
ATOM 793 C CA . LYS A 1 103 ? 1.911 15.035 -10.324 1.00 38.25 103 LYS A CA 1
ATOM 794 C C . LYS A 1 103 ? 3.198 14.367 -9.839 1.00 38.25 103 LYS A C 1
ATOM 796 O O . LYS A 1 103 ? 3.126 13.282 -9.267 1.00 38.25 103 LYS A O 1
ATOM 801 N N . PRO A 1 104 ? 4.373 14.986 -10.037 1.00 38.66 104 PRO A N 1
ATOM 802 C CA . PRO A 1 104 ? 5.619 14.474 -9.491 1.00 38.66 104 PRO A CA 1
ATOM 803 C C . PRO A 1 104 ? 5.572 14.670 -7.978 1.00 38.66 104 PRO A C 1
ATOM 805 O O . PRO A 1 104 ? 5.773 15.774 -7.474 1.00 38.66 104 PRO A O 1
ATOM 808 N N . VAL A 1 105 ? 5.240 13.610 -7.251 1.00 47.53 105 VAL A N 1
ATOM 809 C CA . VAL A 1 105 ? 5.214 13.646 -5.797 1.00 47.53 105 VAL A CA 1
ATOM 810 C C . VAL A 1 105 ? 6.383 12.827 -5.282 1.00 47.53 105 VAL A C 1
ATOM 812 O O . VAL A 1 105 ? 6.319 11.609 -5.143 1.00 47.53 105 VAL A O 1
ATOM 815 N N . TYR A 1 106 ? 7.481 13.530 -5.031 1.00 51.97 106 TYR A N 1
ATOM 816 C CA . TYR A 1 106 ? 8.550 13.040 -4.174 1.00 51.97 106 TYR A CA 1
ATOM 817 C C . TYR A 1 106 ? 7.944 12.731 -2.793 1.00 51.97 106 TYR A C 1
ATOM 819 O O . TYR A 1 106 ? 7.257 13.601 -2.259 1.00 51.97 106 TYR A O 1
ATOM 827 N N . ASN A 1 107 ? 8.132 11.505 -2.283 1.00 52.44 107 ASN A N 1
ATOM 828 C CA . ASN A 1 107 ? 7.608 10.947 -1.022 1.00 52.44 107 ASN A CA 1
ATOM 829 C C . ASN A 1 107 ? 6.569 11.827 -0.289 1.00 52.44 107 ASN A C 1
ATOM 831 O O . ASN A 1 107 ? 6.905 12.501 0.687 1.00 52.44 107 ASN A O 1
ATOM 835 N N . GLN A 1 108 ? 5.300 11.831 -0.728 1.00 64.81 108 GLN A N 1
ATOM 836 C CA . GLN A 1 108 ? 4.241 12.429 0.097 1.00 64.81 108 GLN A CA 1
ATOM 837 C C . GLN A 1 108 ? 3.895 11.468 1.214 1.00 64.81 108 GLN A C 1
ATOM 839 O O . GLN A 1 108 ? 3.175 10.489 1.022 1.00 64.81 108 GLN A O 1
ATOM 844 N N . LEU A 1 109 ? 4.410 11.795 2.385 1.00 68.50 109 LEU A N 1
ATOM 845 C CA . LEU A 1 109 ? 3.983 11.256 3.654 1.00 68.50 109 LEU A CA 1
ATOM 846 C C . LEU A 1 109 ? 2.777 12.068 4.151 1.00 68.50 109 LEU A C 1
ATOM 848 O O . LEU A 1 109 ? 2.929 13.236 4.503 1.00 68.50 109 LEU A O 1
ATOM 852 N N . HIS A 1 110 ? 1.593 11.456 4.196 1.00 75.50 110 HIS A N 1
ATOM 853 C CA . HIS A 1 110 ? 0.413 12.029 4.850 1.00 75.50 110 HIS A CA 1
ATOM 854 C C . HIS A 1 110 ? 0.016 11.166 6.043 1.00 75.50 110 HIS A C 1
ATOM 856 O O . HIS A 1 110 ? -0.554 10.092 5.860 1.00 75.50 110 HIS A O 1
ATOM 862 N N . CYS A 1 111 ? 0.292 11.663 7.246 1.00 76.06 111 CYS A N 1
ATOM 863 C CA . CYS A 1 111 ? -0.372 11.274 8.488 1.00 76.06 111 CYS A CA 1
ATOM 864 C C . CYS A 1 111 ? -1.168 12.485 9.041 1.00 76.06 111 CYS A C 1
ATOM 866 O O . CYS A 1 111 ? -1.825 12.332 10.092 1.00 76.06 111 CYS A O 1
#

Solvent-accessible surface area (backbone atoms only — not comparable to full-atom values): 6670 Å² total; per-residue (Å²): 107,70,68,56,51,54,61,29,54,77,43,12,47,77,37,98,75,20,40,33,73,54,68,44,66,45,98,87,70,50,70,65,31,33,39,40,36,38,31,50,86,92,56,52,44,67,54,34,42,52,48,50,51,54,54,50,54,52,41,69,73,72,38,68,94,51,75,39,35,39,37,40,47,94,52,26,39,43,39,38,28,56,56,89,86,70,81,88,73,84,74,96,85,75,86,83,81,87,77,87,74,94,65,95,56,77,67,46,75,44,96

Secondary structure (DSSP, 8-state):
-HHHHHHHHTTGGGSTTSEEEEEEE-TTS-EEEEEEEEE-TTS-HHHHHHHHHHHHHHHHHH-TT-SEEEEEETTEEEEEESS--S----SS-------------S-EEE-

Mean predicted aligned error: 8.36 Å

InterPro domains:
  IPR002902 Gnk2-homologous domain [PF01657] (19-83)
  IPR002902 Gnk2-homologous domain [PS51473] (1-85)
  IPR038408 Gnk2-homologous domain superfamily [G3DSA:3.30.430.20] (1-85)

Sequence (111 aa):
MLALIHGLISRAPYTDLMFATDEIVGVNGNQYGYGLVQCSRDISSDGCSNCLGGLTNDITVYCQGRRGWHILAPSCRIRYEEYPFYEKSPAPGRADKEVDMIKPVYNQLHC

pLDDT: mean 81.35, std 18.95, range [30.59, 97.94]

Radius of gyration: 14.04 Å; Cα contacts (8 Å, |Δi|>4): 174; chains: 1; bounding box: 29×27×35 Å

Nearest PDB structures (foldseek):
  3a2e-assembly2_B  TM=8.494E-01  e=1.072E-05  Ginkgo biloba
  6grf-assembly1_A  TM=8.587E-01  e=6.202E-05  Arabidopsis thaliana
  6gre-assembly1_A  TM=8.438E-01  e=5.812E-05  Arabidopsis thaliana
  6gre-assembly2_B  TM=8.380E-01  e=5.446E-05  Arabidopsis thaliana
  6grf-assembly2_B  TM=8.348E-01  e=6.202E-05  Arabidopsis thaliana

Organism: Liquidambar formosana (NCBI:txid63359)

Foldseek 3Di:
DLVQLVVFLVPLLPDPQSKDKDFDQDPVRDTFKIKIKHFAPPDHSVRSSVVSVVVSVVCVVPVPPPQWWKKDDPTMIMTMHRDDDDDPDDDDDDDDDDDDDPDPDDIDTGD